Protein AF-A0A7S2R070-F1 (afdb_monomer)

Secondary structure (DSSP, 8-state):
-HHHHHHHTTS------S-EEEEEEET-TTSHHHHHHTTTSEEEEEEEEES-HHHHHHHHHHHS--PEE--GGG--HHHHHHHH-SSTT--GGGEEEEE---STTT-SSS---GGGSGGGHHHH-

Sequence (125 aa):
VRRVRALVAR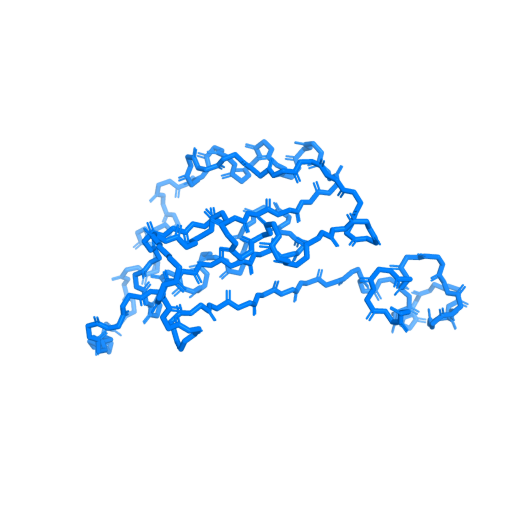GSRLEPPPQTSRLVEYYSGIGAVRLALEACTDVTRAVAIDNSDAANAVYAANFGDVPRRGNIEHADADKTLAAVSLGSEDAYDDVVWTMAPPCQPYTRRGKGLASDDPRARSFAS

Organism: NCBI:txid1486918

Structure (mmCIF, N/CA/C/O backbone):
data_AF-A0A7S2R070-F1
#
_entry.id   AF-A0A7S2R070-F1
#
loop_
_atom_site.group_PDB
_atom_site.id
_atom_site.type_symbol
_atom_site.label_atom_id
_atom_site.label_alt_id
_atom_site.label_comp_id
_atom_site.label_asym_id
_atom_site.label_entity_id
_atom_site.label_seq_id
_atom_site.pdbx_PDB_ins_code
_atom_site.Cartn_x
_atom_site.Cartn_y
_atom_site.Cartn_z
_atom_site.occupancy
_atom_site.B_iso_or_equiv
_atom_site.auth_seq_id
_atom_site.auth_comp_id
_atom_site.auth_asym_id
_atom_site.auth_atom_id
_atom_site.pdbx_PDB_model_num
ATOM 1 N N . VAL A 1 1 ? -17.021 -7.869 -6.776 1.00 51.72 1 VAL A N 1
ATOM 2 C CA . VAL A 1 1 ? -16.527 -7.317 -5.491 1.00 51.72 1 VAL A CA 1
ATOM 3 C C . VAL A 1 1 ? -17.373 -7.722 -4.280 1.00 51.72 1 VAL A C 1
ATOM 5 O O . VAL A 1 1 ? -16.844 -8.408 -3.418 1.00 51.72 1 VAL A O 1
ATOM 8 N N . ARG A 1 2 ? -18.689 -7.429 -4.219 1.00 40.84 2 ARG A N 1
ATOM 9 C CA . ARG A 1 2 ? -19.559 -7.805 -3.069 1.00 40.84 2 ARG A CA 1
ATOM 10 C C . ARG A 1 2 ? -19.511 -9.292 -2.659 1.00 40.84 2 ARG A C 1
ATOM 12 O O . ARG A 1 2 ? -19.630 -9.605 -1.482 1.00 40.84 2 ARG A O 1
ATOM 19 N N . ARG A 1 3 ? -19.286 -10.207 -3.612 1.00 41.34 3 ARG A N 1
ATOM 20 C CA . ARG A 1 3 ? -19.162 -11.657 -3.357 1.00 41.34 3 ARG A CA 1
ATOM 21 C C . ARG A 1 3 ? -17.879 -12.081 -2.625 1.00 41.34 3 ARG A C 1
ATOM 23 O O . ARG A 1 3 ? -17.911 -13.122 -1.984 1.00 41.34 3 ARG A O 1
ATOM 30 N N . VAL A 1 4 ? -16.784 -11.316 -2.701 1.00 50.53 4 VAL A N 1
ATOM 31 C CA . VAL A 1 4 ? -15.502 -11.688 -2.061 1.00 50.53 4 VAL A CA 1
ATOM 32 C C . VAL A 1 4 ? -15.534 -11.377 -0.565 1.00 50.53 4 VAL A C 1
ATOM 34 O O . VAL A 1 4 ? -15.195 -12.245 0.233 1.00 50.53 4 VAL A O 1
ATOM 37 N N . ARG A 1 5 ? -16.078 -10.213 -0.171 1.00 49.91 5 ARG A N 1
ATOM 38 C CA . ARG A 1 5 ? -16.318 -9.880 1.248 1.00 49.91 5 ARG A CA 1
ATOM 39 C C . ARG A 1 5 ? -17.197 -10.927 1.946 1.00 49.91 5 ARG A C 1
ATOM 41 O O . ARG A 1 5 ? -16.904 -11.343 3.059 1.00 49.91 5 ARG A O 1
ATOM 48 N N . ALA A 1 6 ? -18.222 -11.425 1.250 1.00 45.75 6 ALA A N 1
ATOM 49 C CA . ALA A 1 6 ? -19.093 -12.487 1.758 1.00 45.75 6 ALA A CA 1
ATOM 50 C C . ALA A 1 6 ? -18.412 -13.868 1.865 1.00 45.75 6 ALA A C 1
ATOM 52 O O . ALA A 1 6 ? -18.910 -14.734 2.580 1.00 45.75 6 ALA A O 1
ATOM 53 N N . LEU A 1 7 ? -17.307 -14.107 1.147 1.00 43.91 7 LEU A N 1
ATOM 54 C CA . LEU A 1 7 ? -16.571 -15.371 1.212 1.00 43.91 7 LEU A CA 1
ATOM 55 C C . LEU A 1 7 ? -15.618 -15.403 2.416 1.00 43.91 7 LEU A C 1
ATOM 57 O O . LEU A 1 7 ? -15.550 -16.422 3.094 1.00 43.91 7 LEU A O 1
ATOM 61 N N . VAL A 1 8 ? -14.950 -14.278 2.701 1.00 52.16 8 VAL A N 1
ATOM 62 C CA . VAL A 1 8 ? -14.059 -14.109 3.865 1.00 52.16 8 VAL A CA 1
ATOM 63 C C . VAL A 1 8 ? -14.844 -14.184 5.179 1.00 52.16 8 VAL A C 1
ATOM 65 O O . VAL A 1 8 ? -14.388 -14.798 6.134 1.00 52.16 8 VAL A O 1
ATOM 68 N N . ALA A 1 9 ? -16.083 -13.685 5.201 1.00 51.28 9 ALA A N 1
ATOM 69 C CA . ALA A 1 9 ? -16.956 -13.721 6.377 1.00 51.28 9 ALA A CA 1
ATOM 70 C C . ALA A 1 9 ? -17.410 -15.131 6.832 1.00 51.28 9 ALA A C 1
ATOM 72 O O . ALA A 1 9 ? -18.110 -15.240 7.836 1.00 51.28 9 ALA A O 1
ATOM 73 N N . ARG A 1 10 ? -17.082 -16.208 6.095 1.00 48.09 10 ARG A N 1
ATOM 74 C CA . ARG A 1 10 ? -17.580 -17.576 6.360 1.00 48.09 10 AR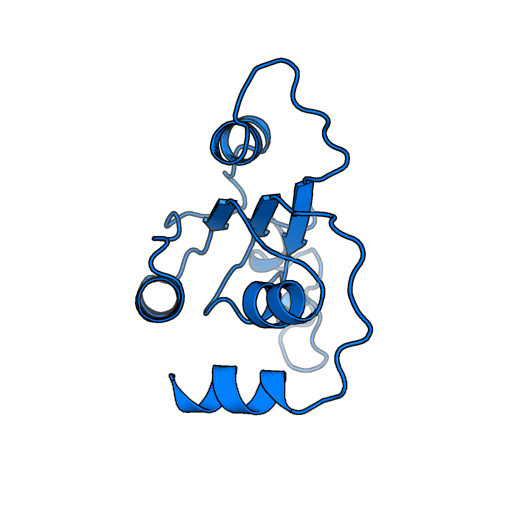G A CA 1
ATOM 75 C C . ARG A 1 10 ? -16.566 -18.536 6.988 1.00 48.09 10 ARG A C 1
ATOM 77 O O . ARG A 1 10 ? -16.935 -19.669 7.282 1.00 48.09 10 ARG A O 1
ATOM 84 N N . GLY A 1 11 ? -15.326 -18.109 7.212 1.00 46.97 11 GLY A N 1
ATOM 85 C CA . GLY A 1 11 ? -14.391 -18.816 8.089 1.00 46.97 11 GLY A CA 1
ATOM 86 C C . GLY A 1 11 ? -14.574 -18.298 9.510 1.00 46.97 11 GLY A C 1
ATOM 87 O O . GLY A 1 11 ? -14.585 -17.089 9.701 1.00 46.97 11 GLY A O 1
ATOM 88 N N . SER A 1 12 ? -14.782 -19.192 10.476 1.00 48.28 12 SER A N 1
ATOM 89 C CA . SER A 1 12 ? -14.967 -18.895 11.902 1.00 48.28 12 SER A CA 1
ATOM 90 C C . SER A 1 12 ? -14.171 -17.672 12.364 1.00 48.28 12 SER A C 1
ATOM 92 O O . SER A 1 12 ? -12.940 -17.699 12.368 1.00 48.28 12 SER A O 1
ATOM 94 N N . ARG A 1 13 ? -14.889 -16.620 12.766 1.00 50.47 13 ARG A N 1
ATOM 95 C CA . ARG A 1 13 ? -14.331 -15.460 13.459 1.00 50.47 13 ARG A CA 1
ATOM 96 C C . ARG A 1 13 ? -13.666 -15.990 14.736 1.00 50.47 13 ARG A C 1
ATOM 98 O O . ARG A 1 13 ? -14.356 -16.291 15.703 1.00 50.47 13 ARG A O 1
ATOM 105 N N . LEU A 1 14 ? -12.344 -16.163 14.736 1.00 53.38 14 LEU A N 1
ATOM 106 C CA . LEU A 1 14 ? -11.597 -15.925 15.968 1.00 53.38 14 LEU A CA 1
ATOM 107 C C . LEU A 1 14 ? -11.943 -14.478 16.286 1.00 53.38 14 LEU A C 1
ATOM 109 O O . LEU A 1 14 ? -11.681 -13.633 15.435 1.00 53.38 14 LEU A O 1
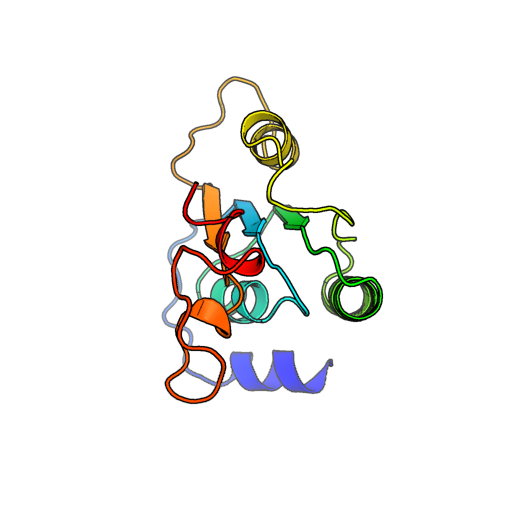ATOM 113 N N . GLU A 1 15 ? -12.673 -14.205 17.369 1.00 48.59 15 GLU A N 1
ATOM 114 C CA . GLU A 1 15 ? -12.996 -12.818 17.699 1.00 48.59 15 GLU A CA 1
ATOM 115 C C . GLU A 1 15 ? -11.668 -12.068 17.812 1.00 48.59 15 GLU A C 1
ATOM 117 O O . GLU A 1 15 ? -10.868 -12.399 18.694 1.00 48.59 15 GLU A O 1
ATOM 122 N N . PRO A 1 16 ? -11.360 -11.149 16.879 1.00 48.41 16 PRO A N 1
ATOM 123 C CA . PRO A 1 16 ? -10.128 -10.408 16.997 1.00 48.41 16 PRO A CA 1
ATOM 124 C C . PRO A 1 16 ? -10.255 -9.538 18.253 1.00 48.41 16 PRO A C 1
ATOM 126 O O . PRO A 1 16 ? -11.362 -9.075 18.563 1.00 48.41 16 PRO A O 1
ATOM 129 N N . PRO A 1 17 ? -9.166 -9.316 19.011 1.00 49.59 17 PRO A N 1
ATOM 130 C CA . PRO A 1 17 ? -9.195 -8.308 20.062 1.00 49.59 17 PRO A CA 1
ATOM 131 C C . PRO A 1 17 ? -9.688 -6.972 19.468 1.00 49.59 17 PRO A C 1
ATOM 133 O O . PRO A 1 17 ? -9.551 -6.761 18.262 1.00 49.59 17 PRO A O 1
ATOM 136 N N . PRO A 1 18 ? -10.236 -6.044 20.275 1.00 56.41 18 PRO A N 1
ATOM 137 C CA . PRO A 1 18 ? -10.773 -4.751 19.820 1.00 56.41 18 PRO A CA 1
ATOM 138 C C . PRO A 1 18 ? -9.695 -3.778 19.295 1.00 56.41 18 PRO A C 1
ATOM 140 O O . PRO A 1 18 ? -9.845 -2.563 19.379 1.00 56.41 18 PRO A O 1
ATOM 143 N N . GLN A 1 19 ? -8.575 -4.298 18.802 1.00 67.56 19 GLN A N 1
ATOM 144 C CA . GLN A 1 19 ? -7.488 -3.528 18.239 1.00 67.56 19 GLN A CA 1
ATOM 145 C C . GLN A 1 19 ? -7.900 -3.089 16.842 1.00 67.56 19 GLN A C 1
ATOM 147 O O . GLN A 1 19 ? -8.058 -3.904 15.942 1.00 67.56 19 GLN A 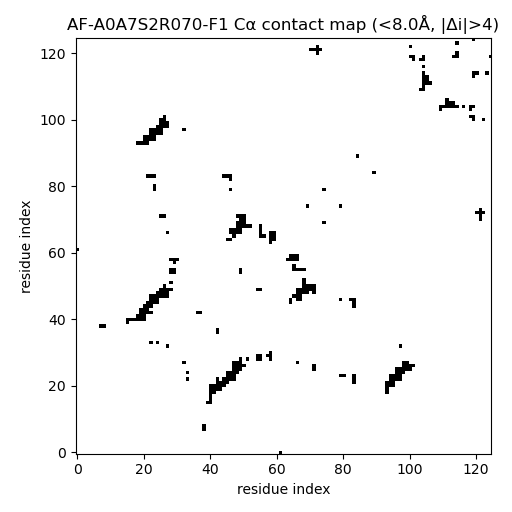O 1
ATOM 152 N N . THR A 1 20 ? -8.114 -1.791 16.689 1.00 84.06 20 THR A N 1
ATOM 153 C CA . THR A 1 20 ? -8.200 -1.128 15.393 1.00 84.06 20 THR A CA 1
ATOM 154 C C . THR A 1 20 ? -6.795 -0.852 14.886 1.00 84.06 20 THR A C 1
ATOM 156 O O . THR A 1 20 ? -5.905 -0.553 15.679 1.00 84.06 20 THR A O 1
ATOM 159 N N . SER A 1 21 ? -6.599 -0.898 13.576 1.00 90.12 21 SER A N 1
ATOM 160 C CA . SER A 1 21 ? -5.313 -0.612 12.950 1.00 90.12 21 SER A CA 1
ATOM 161 C C . SER A 1 21 ? -5.416 0.538 11.958 1.00 90.12 21 SER A C 1
ATOM 163 O O . SER A 1 21 ? -6.412 0.709 11.252 1.00 90.12 21 SER A O 1
ATOM 165 N N . ARG A 1 22 ? -4.336 1.306 11.869 1.00 93.12 22 ARG A N 1
ATOM 166 C CA . ARG A 1 22 ? -4.141 2.341 10.857 1.00 93.12 22 ARG A CA 1
ATOM 167 C C . ARG A 1 22 ? -3.111 1.847 9.856 1.00 93.12 22 ARG A C 1
ATOM 169 O O . ARG A 1 22 ? -2.068 1.344 10.245 1.00 93.12 22 ARG A O 1
ATOM 176 N N . LEU A 1 23 ? -3.408 1.934 8.568 1.00 95.25 23 LEU A N 1
ATOM 177 C CA . LEU A 1 23 ? -2.649 1.241 7.532 1.00 95.25 23 LEU A CA 1
ATOM 178 C C . LEU A 1 23 ? -1.829 2.212 6.680 1.00 95.25 23 LEU A C 1
ATOM 180 O O . LEU A 1 23 ? -2.388 3.091 6.028 1.00 95.25 23 LEU A O 1
ATOM 184 N N . VAL A 1 24 ? -0.520 1.981 6.600 1.00 96.19 24 VAL A N 1
ATOM 185 C CA . VAL A 1 24 ? 0.342 2.518 5.539 1.00 96.19 24 VAL A CA 1
ATOM 186 C C . VAL A 1 24 ? 0.687 1.375 4.582 1.00 96.19 24 VAL A C 1
ATOM 188 O O . VAL A 1 24 ? 1.271 0.370 4.984 1.00 96.19 24 VAL A O 1
ATOM 191 N N . GLU A 1 25 ? 0.302 1.498 3.313 1.00 97.12 25 GLU A N 1
ATOM 192 C CA . GLU A 1 25 ? 0.419 0.436 2.305 1.00 97.12 25 GLU A CA 1
ATOM 193 C C . GLU A 1 25 ? 1.252 0.909 1.105 1.00 97.12 25 GLU A C 1
ATOM 195 O O . GLU A 1 25 ? 0.765 1.601 0.207 1.00 97.12 25 GLU A O 1
ATOM 200 N N . TYR A 1 26 ? 2.531 0.526 1.090 1.00 97.25 26 TYR A N 1
ATOM 201 C CA . TYR A 1 26 ? 3.426 0.732 -0.047 1.00 97.25 26 TYR A CA 1
ATOM 202 C C . TYR A 1 26 ? 3.280 -0.395 -1.066 1.00 97.25 26 TYR A C 1
ATOM 204 O O . TYR A 1 26 ? 3.155 -1.563 -0.702 1.00 97.25 26 TYR A O 1
ATOM 212 N N . TYR A 1 27 ? 3.379 -0.061 -2.352 1.00 97.06 27 TYR A N 1
ATOM 213 C CA . TYR A 1 27 ? 3.143 -1.005 -3.450 1.00 97.06 27 TYR A CA 1
ATOM 214 C C . TYR A 1 27 ? 1.734 -1.601 -3.342 1.00 97.06 27 TYR A C 1
ATOM 216 O O . TYR A 1 27 ? 1.545 -2.817 -3.416 1.00 97.06 27 TYR A O 1
ATOM 224 N N . SER A 1 28 ? 0.745 -0.739 -3.080 1.00 97.75 28 SER A N 1
ATOM 225 C CA . SER A 1 28 ? -0.593 -1.177 -2.680 1.00 97.75 28 SER A CA 1
ATOM 226 C C . SER A 1 28 ? -1.293 -2.023 -3.735 1.00 97.75 28 SER A C 1
ATOM 228 O O . SER A 1 28 ? -2.181 -2.818 -3.414 1.00 97.75 28 SER A O 1
ATOM 230 N N . GLY A 1 29 ? -0.918 -1.865 -5.006 1.00 97.75 29 GLY A N 1
ATOM 231 C CA . GLY A 1 29 ? -1.550 -2.540 -6.120 1.00 97.75 29 GLY A CA 1
ATOM 232 C C . GLY A 1 29 ? -3.067 -2.382 -6.051 1.00 97.75 29 GLY A C 1
ATOM 233 O O . GLY A 1 29 ? -3.595 -1.282 -5.919 1.00 97.75 29 GLY A O 1
ATOM 234 N N . ILE A 1 30 ? -3.774 -3.508 -6.109 1.00 98.12 30 ILE A N 1
ATOM 235 C CA . ILE A 1 30 ? -5.241 -3.555 -6.029 1.00 98.12 30 ILE A CA 1
ATOM 236 C C . ILE A 1 30 ? -5.782 -3.692 -4.590 1.00 98.12 30 ILE A C 1
ATOM 238 O O . ILE A 1 30 ? -6.982 -3.900 -4.419 1.00 98.12 30 ILE A O 1
ATOM 242 N N . GLY A 1 31 ? -4.916 -3.627 -3.570 1.00 97.56 31 GLY A N 1
ATOM 243 C CA . GLY A 1 31 ? -5.270 -3.708 -2.146 1.00 97.56 31 GLY A CA 1
ATOM 244 C C . GLY A 1 31 ? -5.466 -5.129 -1.619 1.00 97.56 31 GLY A C 1
ATOM 245 O O . GLY A 1 31 ? -6.331 -5.386 -0.783 1.00 97.56 31 GLY A O 1
ATOM 246 N N . ALA A 1 32 ? -4.684 -6.085 -2.126 1.00 96.56 32 ALA A N 1
ATOM 247 C CA . ALA A 1 32 ? -4.760 -7.476 -1.677 1.00 96.56 32 ALA A CA 1
ATOM 248 C C . ALA A 1 32 ? -4.310 -7.643 -0.215 1.00 96.56 32 ALA A C 1
ATOM 250 O O . ALA A 1 32 ? -4.896 -8.445 0.513 1.00 96.56 32 ALA A O 1
ATOM 251 N N . VAL A 1 33 ? -3.302 -6.876 0.220 1.00 95.62 33 VAL A N 1
ATOM 252 C CA . VAL A 1 33 ? -2.800 -6.934 1.599 1.00 95.62 33 VAL A CA 1
ATOM 253 C C . VAL A 1 33 ? -3.815 -6.322 2.555 1.00 95.62 33 VAL A C 1
ATOM 255 O O . VAL A 1 33 ? -4.157 -6.966 3.544 1.00 95.62 33 VAL A O 1
ATOM 258 N N . ARG A 1 34 ? -4.394 -5.159 2.221 1.00 96.19 34 ARG A N 1
ATOM 259 C CA . ARG A 1 34 ? -5.526 -4.605 2.977 1.00 96.19 34 ARG A CA 1
ATOM 260 C C . ARG A 1 34 ? -6.682 -5.590 3.123 1.00 96.19 34 ARG A C 1
ATOM 262 O O . ARG A 1 34 ? -7.180 -5.764 4.227 1.00 96.19 34 ARG A O 1
ATOM 269 N N . LEU A 1 35 ? -7.089 -6.263 2.042 1.00 95.12 35 LEU A N 1
ATOM 270 C CA . LEU A 1 35 ? -8.170 -7.253 2.103 1.00 95.12 35 LEU A CA 1
ATOM 271 C C . LEU A 1 35 ? -7.865 -8.386 3.097 1.00 95.12 35 LEU A C 1
ATOM 273 O O . LEU A 1 35 ? -8.767 -8.846 3.792 1.00 95.12 35 LEU A O 1
ATOM 277 N N . ALA A 1 36 ? -6.613 -8.848 3.148 1.00 93.00 36 ALA A N 1
ATOM 278 C CA . ALA A 1 36 ? -6.184 -9.860 4.108 1.00 93.00 36 ALA A CA 1
ATOM 279 C C . ALA A 1 36 ? -6.128 -9.306 5.541 1.00 93.00 36 ALA A C 1
ATOM 281 O O . ALA A 1 36 ? -6.533 -9.995 6.472 1.00 93.00 36 ALA A O 1
ATOM 282 N N . LEU A 1 37 ? -5.674 -8.062 5.717 1.00 91.69 37 LEU A N 1
ATOM 283 C CA . LEU A 1 37 ? -5.599 -7.398 7.018 1.00 91.69 37 LEU A CA 1
ATOM 284 C C . LEU A 1 37 ? -6.991 -7.154 7.620 1.00 91.69 37 LEU A C 1
ATOM 286 O O . LEU A 1 37 ? -7.204 -7.469 8.786 1.00 91.69 37 LEU A O 1
ATOM 290 N N . GLU A 1 38 ? -7.952 -6.688 6.816 1.00 91.75 38 GLU A N 1
ATOM 291 C CA . GLU A 1 38 ? -9.355 -6.480 7.218 1.00 91.75 38 GLU A CA 1
ATOM 292 C C . GLU A 1 38 ? -10.059 -7.785 7.654 1.00 91.75 38 GLU A C 1
ATOM 294 O O . GLU A 1 38 ? -11.129 -7.748 8.261 1.00 91.75 38 GLU A O 1
ATOM 299 N N . ALA A 1 39 ? -9.480 -8.959 7.365 1.00 87.94 39 ALA A N 1
ATOM 300 C CA . ALA A 1 39 ? -9.964 -10.235 7.892 1.00 87.94 39 ALA A CA 1
ATOM 301 C C . ALA A 1 39 ? -9.527 -10.494 9.349 1.00 87.94 39 ALA A C 1
ATOM 303 O O . ALA A 1 39 ? -10.125 -11.336 10.019 1.00 87.94 39 ALA A O 1
ATOM 304 N N . CYS A 1 40 ? -8.499 -9.788 9.827 1.00 85.81 40 CYS A N 1
ATOM 305 C CA . CYS A 1 40 ? -7.869 -9.982 11.135 1.00 85.81 40 CYS A CA 1
ATOM 306 C C . CYS A 1 40 ? -8.087 -8.804 12.097 1.00 85.81 40 CYS A C 1
ATOM 308 O O . CYS A 1 40 ? -8.028 -9.001 13.305 1.00 85.81 40 CYS A O 1
ATOM 310 N N . THR A 1 41 ? -8.299 -7.592 11.584 1.00 87.69 41 THR A N 1
ATOM 311 C CA . THR A 1 41 ? -8.436 -6.349 12.362 1.00 87.69 41 THR A CA 1
ATOM 312 C C . THR A 1 41 ? -9.339 -5.359 11.626 1.00 87.69 41 THR A C 1
ATOM 314 O O . THR A 1 41 ? -9.546 -5.488 10.419 1.00 87.69 41 THR A O 1
ATOM 317 N N . ASP A 1 42 ? -9.881 -4.371 12.336 1.00 89.56 42 ASP A N 1
ATOM 318 C CA . ASP A 1 42 ? -10.597 -3.262 11.704 1.00 89.56 42 ASP A CA 1
ATOM 319 C C . ASP A 1 42 ? -9.613 -2.176 11.257 1.00 89.56 42 ASP A C 1
ATOM 321 O O . ASP A 1 42 ? -8.826 -1.671 12.060 1.00 89.56 42 ASP A O 1
ATOM 325 N N . VAL A 1 43 ? -9.653 -1.807 9.975 1.00 92.25 43 VAL A N 1
ATOM 326 C CA . VAL A 1 43 ? -8.789 -0.759 9.417 1.00 92.25 43 VAL A CA 1
ATOM 327 C C . VAL A 1 43 ? -9.552 0.559 9.423 1.00 92.25 43 VAL A C 1
ATOM 329 O O . VAL A 1 43 ? -10.391 0.812 8.559 1.00 92.25 43 VAL A O 1
ATOM 332 N N . THR A 1 44 ? -9.242 1.424 10.385 1.00 92.06 44 THR A N 1
ATOM 333 C CA . THR A 1 44 ? -9.969 2.689 10.590 1.00 92.06 44 THR A CA 1
ATOM 334 C C . THR A 1 44 ? -9.509 3.796 9.651 1.00 92.06 44 THR A C 1
ATOM 336 O O . THR A 1 44 ? -10.259 4.732 9.368 1.00 92.06 44 THR A O 1
ATOM 339 N N . ARG A 1 45 ? -8.271 3.703 9.157 1.00 92.38 45 ARG A N 1
ATOM 340 C CA . ARG A 1 45 ? -7.687 4.655 8.213 1.00 92.38 45 ARG A CA 1
ATOM 341 C C . ARG A 1 45 ? -6.602 3.987 7.390 1.00 92.38 45 ARG A C 1
ATOM 343 O O . ARG A 1 45 ? -5.824 3.207 7.930 1.00 92.38 45 ARG A O 1
ATOM 350 N N . ALA A 1 46 ? -6.522 4.324 6.107 1.00 95.38 46 ALA A N 1
ATOM 351 C CA . ALA A 1 46 ? -5.511 3.784 5.212 1.00 95.38 46 ALA A CA 1
ATOM 352 C C . ALA A 1 46 ? -4.890 4.876 4.337 1.00 95.38 46 ALA A C 1
ATOM 354 O O . ALA A 1 46 ? -5.579 5.752 3.816 1.00 95.38 46 ALA A O 1
ATOM 355 N N . VAL A 1 47 ? -3.579 4.788 4.138 1.00 96.31 47 VAL A N 1
ATOM 356 C CA . VAL A 1 47 ? -2.839 5.523 3.116 1.00 96.31 47 VAL A CA 1
ATOM 357 C C . VAL A 1 47 ? -2.156 4.496 2.229 1.00 96.31 47 VAL A C 1
ATOM 359 O O . VAL A 1 47 ? -1.264 3.779 2.669 1.00 96.31 47 VAL A O 1
ATOM 362 N N . ALA A 1 48 ? -2.588 4.443 0.973 1.00 97.50 48 ALA A N 1
ATOM 363 C CA . ALA A 1 48 ? -2.072 3.532 -0.039 1.00 97.50 48 ALA A CA 1
ATOM 364 C C . ALA A 1 48 ? -1.246 4.296 -1.081 1.00 97.50 48 ALA A C 1
ATOM 366 O O . ALA A 1 48 ? -1.607 5.417 -1.457 1.00 97.50 48 ALA A O 1
ATOM 367 N N . ILE A 1 49 ? -0.141 3.705 -1.539 1.00 97.56 49 ILE A N 1
ATOM 368 C CA . ILE A 1 49 ? 0.749 4.281 -2.553 1.00 97.56 49 ILE A CA 1
ATOM 369 C C . ILE A 1 49 ? 1.091 3.224 -3.601 1.00 97.56 49 ILE A C 1
ATOM 371 O O . ILE A 1 49 ? 1.653 2.172 -3.285 1.00 97.56 49 ILE A O 1
ATOM 375 N N . ASP A 1 50 ? 0.830 3.553 -4.865 1.00 97.69 50 ASP A N 1
ATOM 376 C CA . ASP A 1 50 ? 1.258 2.766 -6.020 1.00 97.69 50 ASP A CA 1
ATOM 377 C C . ASP A 1 50 ? 1.439 3.668 -7.249 1.00 97.69 50 ASP A C 1
ATOM 379 O O . ASP A 1 50 ? 0.754 4.679 -7.414 1.00 97.69 50 ASP A O 1
ATOM 383 N N . ASN A 1 51 ? 2.355 3.306 -8.144 1.00 95.94 51 ASN A N 1
ATOM 384 C CA . ASN A 1 51 ? 2.621 4.063 -9.368 1.00 95.94 51 ASN A CA 1
ATOM 385 C C . ASN A 1 51 ? 1.629 3.737 -10.508 1.00 95.94 51 ASN A C 1
ATOM 387 O O . ASN A 1 51 ? 1.579 4.452 -11.509 1.00 95.94 51 ASN A O 1
ATOM 391 N N . SER A 1 52 ? 0.855 2.654 -10.393 1.00 96.81 52 SER A N 1
ATOM 392 C CA . SER A 1 52 ? -0.060 2.175 -11.432 1.00 96.81 52 SER A CA 1
ATOM 393 C C . SER A 1 52 ? -1.456 2.790 -11.316 1.00 96.81 52 SER A C 1
ATOM 395 O O . SER A 1 52 ? -2.237 2.431 -10.437 1.00 96.81 52 SER A O 1
ATOM 397 N N . ASP A 1 53 ? -1.829 3.645 -12.274 1.00 97.94 53 ASP A N 1
ATOM 398 C CA . ASP A 1 53 ? -3.178 4.231 -12.354 1.00 97.94 53 ASP A CA 1
ATOM 399 C C . ASP A 1 53 ? -4.284 3.168 -12.427 1.00 97.94 53 ASP A C 1
ATOM 401 O O . ASP A 1 53 ? -5.330 3.297 -11.791 1.00 97.94 53 ASP A O 1
ATOM 405 N N . ALA A 1 54 ? -4.041 2.082 -13.165 1.00 98.31 54 ALA A N 1
ATOM 406 C CA . ALA A 1 54 ? -4.993 0.983 -13.285 1.00 98.31 54 ALA A CA 1
ATOM 407 C C . ALA A 1 54 ? -5.193 0.251 -11.949 1.00 98.31 54 ALA A C 1
ATOM 409 O O . ALA A 1 54 ? -6.324 -0.075 -11.590 1.00 98.31 54 ALA A O 1
ATOM 410 N N . ALA A 1 55 ? -4.112 0.012 -11.201 1.00 98.12 55 ALA A N 1
ATOM 411 C CA . ALA A 1 55 ? -4.202 -0.623 -9.891 1.00 98.12 55 ALA A CA 1
ATOM 412 C C . ALA A 1 55 ? -4.921 0.293 -8.889 1.00 98.12 55 ALA A C 1
ATOM 414 O O . ALA A 1 55 ? -5.841 -0.153 -8.204 1.00 98.12 55 ALA A O 1
ATOM 415 N N . ASN A 1 56 ? -4.593 1.589 -8.912 1.00 98.44 56 ASN A N 1
ATOM 416 C CA . ASN A 1 56 ? -5.212 2.609 -8.070 1.00 98.44 56 ASN A CA 1
ATOM 417 C C . ASN A 1 56 ? -6.721 2.736 -8.316 1.00 98.44 56 ASN A C 1
ATOM 419 O O . ASN A 1 56 ? -7.494 2.815 -7.362 1.00 98.44 56 ASN A O 1
ATOM 423 N N . ALA A 1 57 ? -7.163 2.693 -9.576 1.00 98.38 57 ALA A N 1
ATOM 424 C CA . ALA A 1 57 ? -8.585 2.710 -9.913 1.00 98.38 57 ALA A CA 1
ATOM 425 C C . ALA A 1 57 ? -9.329 1.484 -9.354 1.00 98.38 57 ALA A C 1
ATOM 427 O O . ALA A 1 57 ? -10.436 1.612 -8.826 1.00 98.38 57 ALA A O 1
ATOM 428 N N . VAL A 1 58 ? -8.715 0.296 -9.427 1.00 98.50 58 VAL A N 1
ATOM 429 C CA . VAL A 1 58 ? -9.283 -0.923 -8.835 1.00 98.50 58 VAL A CA 1
ATOM 430 C C . VAL A 1 58 ? -9.327 -0.805 -7.315 1.00 98.50 58 VAL A C 1
ATOM 432 O O . VAL A 1 58 ? -10.370 -1.086 -6.732 1.00 98.50 58 VAL A O 1
ATOM 435 N N . TYR A 1 59 ? -8.249 -0.358 -6.673 1.00 98.44 59 TYR A N 1
ATOM 436 C CA . TYR A 1 59 ? -8.207 -0.143 -5.227 1.00 98.44 59 TYR A CA 1
ATOM 437 C C . TYR A 1 59 ? -9.351 0.774 -4.771 1.00 98.44 59 TYR A C 1
ATOM 439 O O . TYR A 1 59 ? -10.186 0.374 -3.956 1.00 98.44 59 TYR A O 1
ATOM 447 N N . ALA A 1 60 ? -9.453 1.964 -5.371 1.00 98.06 60 ALA A N 1
ATOM 448 C CA . ALA A 1 60 ? -10.467 2.956 -5.027 1.00 98.06 60 ALA A CA 1
ATOM 449 C C . ALA A 1 60 ? -11.894 2.420 -5.211 1.00 98.06 60 ALA A C 1
ATOM 451 O O . ALA A 1 60 ? -12.752 2.627 -4.355 1.00 98.06 60 ALA A O 1
ATOM 452 N N . ALA A 1 61 ? -12.144 1.648 -6.272 1.00 97.69 61 ALA A N 1
ATOM 453 C CA . ALA A 1 61 ? -13.442 1.018 -6.499 1.00 97.69 61 ALA A CA 1
ATOM 454 C C . ALA A 1 61 ? -13.819 -0.044 -5.442 1.00 97.69 61 ALA A C 1
ATOM 456 O O . ALA A 1 61 ? -15.004 -0.346 -5.281 1.00 97.69 61 ALA A O 1
ATOM 457 N N . ASN A 1 62 ? -12.845 -0.639 -4.740 1.00 96.12 62 ASN A N 1
ATOM 458 C CA . ASN A 1 62 ? -13.086 -1.667 -3.721 1.00 96.12 62 ASN A CA 1
ATOM 459 C C . ASN A 1 62 ? -13.177 -1.098 -2.297 1.00 96.12 62 ASN A C 1
ATOM 461 O O . ASN A 1 62 ? -13.976 -1.606 -1.506 1.00 96.12 62 ASN A O 1
ATOM 465 N N . PHE A 1 63 ? -12.381 -0.075 -1.977 1.00 96.25 63 PHE A N 1
ATOM 466 C CA . PHE A 1 63 ? -12.224 0.425 -0.607 1.00 96.25 63 PHE A CA 1
ATOM 467 C C . PHE A 1 63 ? -12.759 1.844 -0.385 1.00 96.25 63 PHE A C 1
ATOM 469 O O . PHE A 1 63 ? -12.973 2.226 0.758 1.00 96.25 63 PHE A O 1
ATOM 476 N N . GLY A 1 64 ? -13.005 2.620 -1.444 1.00 95.38 64 GLY A N 1
ATOM 477 C CA . GLY A 1 64 ? -13.413 4.027 -1.349 1.00 95.38 64 GLY A CA 1
ATOM 478 C C . GLY A 1 64 ? -12.257 4.998 -1.081 1.00 95.38 64 GLY A C 1
ATOM 479 O O . GLY A 1 64 ? -12.357 6.165 -1.450 1.00 95.38 64 GLY A O 1
ATOM 480 N N . ASP A 1 65 ? -11.145 4.519 -0.520 1.00 95.56 65 ASP A N 1
ATOM 481 C CA . ASP A 1 65 ? -9.904 5.284 -0.385 1.00 95.56 65 ASP A CA 1
ATOM 482 C C . ASP A 1 65 ? -9.171 5.391 -1.727 1.00 95.56 65 ASP A C 1
ATOM 484 O O . ASP A 1 65 ? -9.018 4.401 -2.444 1.00 95.56 65 ASP A O 1
ATOM 488 N N . VAL A 1 66 ? -8.686 6.588 -2.064 1.00 96.56 66 VAL A N 1
ATOM 489 C CA . VAL A 1 66 ? -7.941 6.846 -3.305 1.00 96.56 66 VAL A CA 1
ATOM 490 C C . VAL A 1 66 ? -6.438 6.745 -3.027 1.00 96.56 66 VAL A C 1
ATOM 492 O O . VAL A 1 66 ? -5.914 7.585 -2.287 1.00 96.56 66 VAL A O 1
ATOM 495 N N . PRO A 1 67 ? -5.715 5.770 -3.614 1.00 97.44 67 PRO A N 1
ATOM 496 C CA . PRO A 1 67 ? -4.272 5.695 -3.440 1.00 97.44 67 PRO A CA 1
ATOM 497 C C . PRO A 1 67 ? -3.554 6.911 -4.026 1.00 97.44 67 PRO A C 1
ATOM 499 O O . PRO A 1 67 ? -3.963 7.491 -5.036 1.00 97.44 67 PRO A O 1
ATOM 502 N N . ARG A 1 68 ? -2.424 7.267 -3.419 1.00 96.19 68 ARG A N 1
ATOM 503 C CA . ARG A 1 68 ? -1.520 8.290 -3.941 1.00 96.19 68 ARG A CA 1
ATOM 504 C C . ARG A 1 68 ? -0.701 7.690 -5.076 1.00 96.19 68 ARG A C 1
ATOM 506 O O . ARG A 1 68 ? 0.089 6.771 -4.865 1.00 96.19 68 ARG A O 1
ATOM 513 N N . ARG A 1 69 ? -0.848 8.254 -6.273 1.00 96.50 69 ARG A N 1
ATOM 514 C CA . ARG A 1 69 ? 0.006 7.913 -7.409 1.00 96.50 69 ARG A CA 1
ATOM 515 C C . ARG A 1 69 ? 1.414 8.459 -7.185 1.00 96.50 69 ARG A C 1
ATOM 517 O O . ARG A 1 69 ? 1.589 9.674 -7.130 1.00 96.50 69 ARG A O 1
ATOM 524 N N . GLY A 1 70 ? 2.421 7.594 -7.107 1.00 93.25 70 GLY A N 1
ATOM 525 C CA . GLY A 1 70 ? 3.802 8.046 -6.932 1.00 93.25 70 GLY A CA 1
ATOM 526 C C . GLY A 1 70 ? 4.845 6.939 -7.017 1.00 93.25 70 GLY A C 1
ATOM 527 O O . GLY A 1 70 ? 4.531 5.760 -6.862 1.00 93.25 70 GLY A O 1
ATOM 528 N N . ASN A 1 71 ? 6.097 7.336 -7.260 1.00 91.06 71 ASN A N 1
ATOM 529 C CA . ASN A 1 71 ? 7.248 6.452 -7.100 1.00 91.06 71 ASN A CA 1
ATOM 530 C C . ASN A 1 71 ? 7.593 6.350 -5.608 1.00 91.06 71 ASN A C 1
ATOM 532 O O . ASN A 1 71 ? 7.803 7.369 -4.952 1.00 91.06 71 ASN A O 1
ATOM 536 N N . ILE A 1 72 ? 7.665 5.125 -5.091 1.00 92.38 72 ILE A N 1
ATOM 537 C CA . ILE A 1 72 ? 7.935 4.849 -3.674 1.00 92.38 72 ILE A CA 1
ATOM 538 C C . ILE A 1 72 ? 9.366 5.234 -3.284 1.00 92.38 72 ILE A C 1
ATOM 540 O O . ILE A 1 72 ? 9.591 5.602 -2.141 1.00 92.38 72 ILE A O 1
ATOM 544 N N . GLU A 1 73 ? 10.302 5.282 -4.239 1.00 90.12 73 GLU A N 1
ATOM 545 C CA . GLU A 1 73 ? 11.656 5.832 -4.033 1.00 90.12 73 GLU A CA 1
ATOM 546 C C . GLU A 1 73 ? 11.646 7.289 -3.530 1.00 90.12 73 GLU A C 1
ATOM 548 O O . GLU A 1 73 ? 12.608 7.754 -2.930 1.00 90.12 73 GLU A O 1
ATOM 553 N N . HIS A 1 74 ? 10.558 8.026 -3.774 1.00 88.94 74 HIS A N 1
ATOM 554 C CA . HIS A 1 74 ? 10.382 9.410 -3.327 1.00 88.94 74 HIS A CA 1
ATOM 555 C C . HIS A 1 74 ? 9.269 9.550 -2.281 1.00 88.94 74 HIS A C 1
ATOM 557 O O . HIS A 1 74 ? 8.786 10.659 -2.038 1.00 88.94 74 HIS A O 1
ATOM 563 N N . ALA A 1 75 ? 8.811 8.438 -1.700 1.00 89.12 75 ALA A N 1
ATOM 564 C CA . ALA A 1 75 ? 7.835 8.482 -0.628 1.00 89.12 75 ALA A CA 1
ATOM 565 C C . ALA A 1 75 ? 8.466 9.057 0.645 1.00 89.12 75 ALA A C 1
ATOM 567 O O . ALA A 1 75 ? 9.606 8.767 0.994 1.00 89.12 75 ALA A O 1
ATOM 568 N N . ASP A 1 76 ? 7.691 9.878 1.342 1.00 89.81 76 ASP A N 1
ATOM 569 C CA . ASP A 1 76 ? 8.088 10.522 2.587 1.00 89.81 76 ASP A CA 1
ATOM 570 C C . ASP A 1 76 ? 7.345 9.827 3.730 1.00 89.81 76 ASP A C 1
ATOM 572 O O . ASP A 1 76 ? 6.118 9.945 3.842 1.00 89.81 76 ASP A O 1
ATOM 576 N N . ALA A 1 77 ? 8.088 9.057 4.527 1.00 87.06 77 ALA A N 1
ATOM 577 C CA . ALA A 1 77 ? 7.533 8.241 5.599 1.00 87.06 77 ALA A CA 1
ATOM 578 C C . ALA A 1 77 ? 6.755 9.096 6.612 1.00 87.06 77 ALA A C 1
ATOM 580 O O . ALA A 1 77 ? 5.625 8.741 6.955 1.00 87.06 77 ALA A O 1
ATOM 581 N N . ASP A 1 78 ? 7.278 10.266 6.983 1.00 88.69 78 ASP A N 1
ATOM 582 C CA . ASP A 1 78 ? 6.628 11.184 7.921 1.00 88.69 78 ASP A CA 1
ATOM 583 C C . ASP A 1 78 ? 5.300 11.694 7.352 1.00 88.69 78 ASP A C 1
ATOM 585 O O . ASP A 1 78 ? 4.282 11.713 8.045 1.00 88.69 78 ASP A O 1
ATOM 589 N N . LYS A 1 79 ? 5.250 12.020 6.052 1.00 88.88 79 LYS A N 1
ATOM 590 C CA . LYS A 1 79 ? 3.994 12.409 5.382 1.00 88.88 79 LYS A CA 1
ATOM 591 C C . LYS A 1 79 ? 2.997 11.264 5.234 1.00 88.88 79 LYS A C 1
ATOM 593 O O . LYS A 1 79 ? 1.791 11.517 5.142 1.00 88.88 79 LYS A O 1
ATOM 598 N N . THR A 1 80 ? 3.455 10.020 5.106 1.00 90.50 80 THR A N 1
ATOM 599 C CA . THR A 1 80 ? 2.546 8.862 5.065 1.00 90.50 80 THR A CA 1
ATOM 600 C C . THR A 1 80 ? 1.969 8.558 6.433 1.00 90.50 80 THR A C 1
ATOM 602 O O . THR A 1 80 ? 0.760 8.366 6.545 1.00 90.50 80 THR A O 1
ATOM 605 N N . LEU A 1 81 ? 2.803 8.635 7.466 1.00 88.50 81 LEU A N 1
ATOM 606 C CA . LEU A 1 81 ? 2.399 8.466 8.846 1.00 88.50 81 LEU A CA 1
ATOM 607 C C . LEU A 1 81 ? 1.427 9.566 9.272 1.00 88.50 81 LEU A C 1
ATOM 609 O O . LEU A 1 81 ? 0.315 9.265 9.686 1.00 88.50 81 LEU A O 1
ATOM 613 N N . ALA A 1 82 ? 1.775 10.837 9.056 1.00 88.50 82 ALA A N 1
ATOM 614 C CA . ALA A 1 82 ? 0.911 11.970 9.388 1.00 88.50 82 ALA A CA 1
ATOM 615 C C . ALA A 1 82 ? -0.468 11.890 8.712 1.00 88.50 82 ALA A C 1
ATOM 617 O O . ALA A 1 82 ? -1.449 12.443 9.201 1.00 88.50 82 ALA A O 1
ATOM 618 N N . ALA A 1 83 ? -0.561 11.200 7.575 1.00 88.88 83 ALA A N 1
ATOM 619 C CA . ALA A 1 83 ? -1.811 11.028 6.856 1.00 88.88 83 ALA A CA 1
ATOM 620 C C . ALA A 1 83 ? -2.714 9.925 7.421 1.00 88.88 83 ALA A C 1
ATOM 622 O O . ALA A 1 83 ? -3.913 9.935 7.116 1.00 88.88 83 ALA A O 1
ATOM 623 N N . VAL A 1 84 ? -2.174 9.023 8.243 1.00 88.56 84 VAL A N 1
ATOM 624 C CA . VAL A 1 84 ? -2.948 8.086 9.066 1.00 88.56 84 VAL A CA 1
ATOM 625 C C . VAL A 1 84 ? -3.075 8.542 10.524 1.00 88.56 84 VAL A C 1
ATOM 627 O O . VAL A 1 84 ? -4.015 8.125 11.198 1.00 88.56 84 VAL A O 1
ATOM 630 N N . SER A 1 85 ? -2.214 9.445 10.994 1.00 83.50 85 SER A N 1
ATOM 631 C CA . SER A 1 85 ? -2.314 10.062 12.317 1.00 83.50 85 SER A CA 1
ATOM 632 C C . SER A 1 85 ? -3.544 10.980 12.459 1.00 83.50 85 SER A C 1
ATOM 634 O O . SER A 1 85 ? -3.970 11.670 11.532 1.00 83.50 85 SER A O 1
ATOM 636 N N . LEU A 1 86 ? -4.128 10.964 13.650 1.00 73.75 86 LEU A N 1
ATOM 637 C CA . LEU A 1 86 ? -5.182 11.807 14.203 1.00 73.75 86 LEU A CA 1
ATOM 638 C C . LEU A 1 86 ? -4.636 12.916 15.129 1.00 73.75 86 LEU A C 1
ATOM 640 O O . LEU A 1 86 ? -5.390 13.823 15.477 1.00 73.75 86 LEU A O 1
ATOM 644 N N . GLY A 1 87 ? -3.350 12.891 15.497 1.00 69.31 87 GLY A N 1
ATOM 645 C CA . GLY A 1 87 ? -2.717 13.926 16.320 1.00 69.31 87 GLY A CA 1
ATOM 646 C C . GLY A 1 87 ? -1.207 13.740 16.496 1.00 69.31 87 GLY A C 1
ATOM 647 O O . GLY A 1 87 ? -0.631 12.758 16.036 1.00 69.31 87 GLY A O 1
ATOM 648 N N . SER A 1 88 ? -0.555 14.697 17.165 1.00 61.25 88 SER A N 1
ATOM 649 C CA . SER A 1 88 ? 0.897 14.675 17.421 1.00 61.25 88 SER A CA 1
ATOM 650 C C . SER A 1 88 ? 1.336 13.659 18.480 1.00 61.25 88 SER A C 1
ATOM 652 O O . SER A 1 88 ? 2.526 13.383 18.585 1.00 61.25 88 SER A O 1
ATOM 654 N N . GLU A 1 89 ? 0.398 13.132 19.270 1.00 59.75 89 GLU A N 1
ATOM 655 C CA . GLU A 1 89 ? 0.656 12.186 20.371 1.00 59.75 89 GLU A CA 1
ATOM 656 C C . GLU A 1 89 ? 0.219 10.753 20.053 1.00 59.75 89 GLU A C 1
ATOM 658 O O . GLU A 1 89 ? 0.197 9.890 20.928 1.00 59.75 89 GLU A O 1
ATOM 663 N N . ASP A 1 90 ? -0.157 10.489 18.806 1.00 65.44 90 ASP A N 1
ATOM 664 C CA . ASP A 1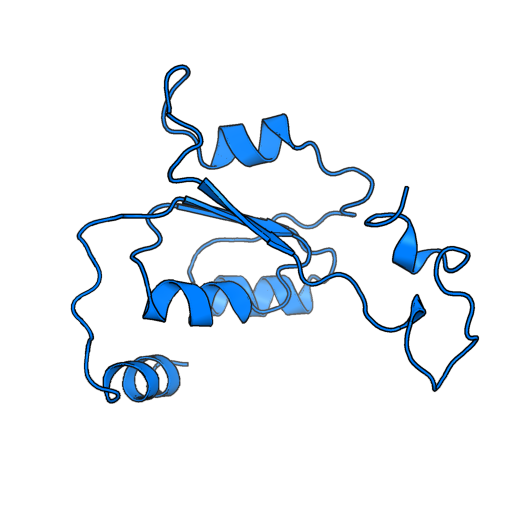 90 ? -0.592 9.162 18.416 1.00 65.44 90 ASP A CA 1
ATOM 665 C C . ASP A 1 90 ? 0.526 8.138 18.593 1.00 65.44 90 ASP A C 1
ATOM 667 O O . ASP A 1 90 ? 1.602 8.259 18.004 1.00 65.44 90 ASP A O 1
ATOM 671 N N . ALA A 1 91 ? 0.239 7.095 19.371 1.00 62.56 91 ALA A N 1
ATOM 672 C CA . ALA A 1 91 ? 1.129 5.956 19.499 1.00 62.56 91 ALA A CA 1
ATOM 673 C C . ALA A 1 91 ? 1.335 5.305 18.123 1.00 62.56 91 ALA A C 1
ATOM 675 O O . ALA A 1 91 ? 0.393 5.131 17.354 1.00 62.56 91 ALA A O 1
ATOM 676 N N . TYR A 1 92 ? 2.576 4.929 17.823 1.00 71.31 92 TYR A N 1
ATOM 677 C CA . TYR A 1 92 ? 2.926 4.178 16.614 1.00 71.31 92 TYR A CA 1
ATOM 678 C C . TYR A 1 92 ? 2.417 2.728 16.664 1.00 71.31 92 TYR A C 1
ATOM 680 O O . TYR A 1 92 ? 2.429 2.034 15.648 1.00 71.31 92 TYR A O 1
ATOM 688 N N . ASP A 1 93 ? 1.980 2.277 17.840 1.00 74.75 93 ASP A N 1
ATOM 689 C CA . ASP A 1 93 ? 1.739 0.872 18.174 1.00 74.75 93 ASP A CA 1
ATOM 690 C C . ASP A 1 93 ? 0.564 0.238 17.411 1.00 74.75 93 ASP A C 1
ATOM 692 O O . ASP A 1 93 ? 0.497 -0.984 17.286 1.00 74.75 93 ASP A O 1
ATOM 696 N N . ASP A 1 94 ? -0.357 1.043 16.878 1.00 86.62 94 ASP A N 1
ATOM 697 C CA . ASP A 1 94 ? -1.511 0.595 16.087 1.00 86.62 94 ASP A CA 1
ATOM 698 C C . ASP A 1 94 ? -1.351 0.857 14.575 1.00 86.62 94 ASP A C 1
ATOM 700 O O . ASP A 1 94 ? -2.263 0.564 13.791 1.00 86.62 94 ASP A O 1
ATOM 704 N N . VAL A 1 95 ? -0.201 1.394 14.144 1.00 91.19 95 VAL A N 1
ATOM 705 C CA . VAL A 1 95 ? 0.092 1.638 12.729 1.00 91.19 95 VAL A CA 1
ATOM 706 C C . VAL A 1 95 ? 0.741 0.404 12.109 1.00 91.19 95 VAL A C 1
ATOM 708 O O . VAL A 1 95 ? 1.864 0.021 12.430 1.00 91.19 95 VAL A O 1
ATOM 711 N N . VAL A 1 96 ? 0.052 -0.196 11.145 1.00 92.94 96 VAL A N 1
ATOM 712 C CA . VAL A 1 96 ? 0.545 -1.329 10.367 1.00 92.94 96 VAL A CA 1
ATOM 713 C C . VAL A 1 96 ? 1.147 -0.817 9.066 1.00 92.94 96 VAL A C 1
ATOM 715 O O . VAL A 1 96 ? 0.459 -0.236 8.226 1.00 92.94 96 VAL A O 1
ATOM 718 N N . TRP A 1 97 ? 2.438 -1.081 8.883 1.00 93.75 97 TRP A N 1
ATOM 719 C CA . TRP A 1 97 ? 3.154 -0.809 7.642 1.00 93.75 97 TRP A CA 1
ATOM 720 C C . TRP A 1 97 ? 3.201 -2.078 6.803 1.00 93.75 97 TRP A C 1
ATOM 722 O O . TRP A 1 97 ? 3.642 -3.130 7.263 1.00 93.75 97 TRP A O 1
ATOM 732 N N . THR A 1 98 ? 2.752 -1.983 5.558 1.00 95.31 98 THR A N 1
ATOM 733 C CA . THR A 1 98 ? 2.750 -3.105 4.622 1.00 95.31 98 THR A CA 1
ATOM 734 C C . THR A 1 98 ? 3.451 -2.728 3.332 1.00 95.31 98 THR A C 1
ATOM 736 O O . THR A 1 98 ? 3.437 -1.573 2.900 1.00 95.31 98 THR A O 1
ATOM 739 N N . MET A 1 99 ? 4.097 -3.720 2.726 1.00 94.69 99 MET A N 1
ATOM 740 C CA . MET A 1 99 ? 4.788 -3.554 1.459 1.00 94.69 99 MET A CA 1
ATOM 741 C C . MET A 1 99 ? 4.817 -4.852 0.661 1.00 94.69 99 MET A C 1
ATOM 743 O O . MET A 1 99 ? 5.109 -5.920 1.196 1.00 94.69 99 MET A O 1
ATOM 747 N N . ALA A 1 100 ? 4.546 -4.737 -0.635 1.00 93.62 100 ALA A N 1
ATOM 748 C CA . ALA A 1 100 ? 4.667 -5.819 -1.606 1.00 93.62 100 ALA A CA 1
ATOM 749 C C . ALA A 1 100 ? 5.566 -5.373 -2.776 1.00 93.62 100 ALA A C 1
ATOM 751 O O . ALA A 1 100 ? 5.069 -5.153 -3.884 1.00 93.62 100 ALA A O 1
ATOM 752 N N . PRO A 1 101 ? 6.881 -5.178 -2.542 1.00 93.19 101 PRO A N 1
ATOM 753 C CA . PRO A 1 101 ? 7.786 -4.663 -3.562 1.00 93.19 101 PRO A CA 1
ATOM 754 C C . PRO A 1 101 ? 7.819 -5.568 -4.807 1.00 93.19 101 PRO A C 1
ATOM 756 O O . PRO A 1 101 ? 7.528 -6.768 -4.724 1.00 93.19 101 PRO A O 1
ATOM 759 N N . PRO A 1 102 ? 8.186 -5.020 -5.981 1.00 90.62 102 PRO A N 1
ATOM 760 C CA . PRO A 1 102 ? 8.264 -5.784 -7.221 1.00 90.62 102 PRO A CA 1
ATOM 761 C C . PRO A 1 102 ? 9.167 -7.013 -7.063 1.00 90.62 102 PRO A C 1
ATOM 763 O O . PRO A 1 102 ? 10.310 -6.915 -6.626 1.00 90.62 102 PRO A O 1
ATOM 766 N N . CYS A 1 103 ? 8.666 -8.185 -7.455 1.00 91.31 103 CYS A N 1
ATOM 767 C CA . CYS A 1 103 ? 9.401 -9.443 -7.308 1.00 91.31 103 CYS A CA 1
ATOM 768 C C . CYS A 1 103 ? 10.406 -9.696 -8.443 1.00 91.31 103 CYS A C 1
ATOM 770 O O . CYS A 1 103 ? 11.336 -10.483 -8.275 1.00 91.31 103 CYS A O 1
ATOM 772 N N . GLN A 1 104 ? 10.241 -9.031 -9.593 1.00 90.56 104 GLN A N 1
ATOM 773 C CA . GLN A 1 104 ? 11.015 -9.275 -10.814 1.00 90.56 104 GLN A CA 1
ATOM 774 C C . GLN A 1 104 ? 12.547 -9.153 -10.672 1.00 90.56 104 GLN A C 1
ATOM 776 O O . GLN A 1 104 ? 13.235 -9.851 -11.420 1.00 90.56 104 GLN A O 1
ATOM 781 N N . PRO A 1 105 ? 13.114 -8.313 -9.781 1.00 89.88 105 PRO A N 1
ATOM 782 C CA . PRO A 1 105 ? 14.556 -8.304 -9.531 1.00 89.88 105 PRO A CA 1
ATOM 783 C C . PRO A 1 105 ? 15.089 -9.647 -9.009 1.00 89.88 105 PRO A C 1
ATOM 785 O O . PRO A 1 105 ? 16.218 -10.025 -9.316 1.00 89.88 105 PRO A O 1
ATOM 788 N N . TYR A 1 106 ? 14.260 -10.387 -8.266 1.00 90.25 106 TYR A N 1
ATOM 789 C CA . TYR A 1 106 ? 14.655 -11.567 -7.490 1.00 90.25 106 TYR A CA 1
ATOM 790 C C . TYR A 1 106 ? 14.097 -12.887 -8.051 1.00 90.25 106 TYR A C 1
ATOM 792 O O . TYR A 1 106 ? 14.291 -13.954 -7.466 1.00 90.25 106 TYR A O 1
ATOM 800 N N . THR A 1 107 ? 13.390 -12.860 -9.185 1.00 90.12 107 THR A N 1
ATOM 801 C CA . THR A 1 107 ? 12.858 -14.079 -9.807 1.00 90.12 107 THR A CA 1
ATOM 802 C C . THR A 1 107 ? 13.937 -14.855 -10.563 1.00 90.12 107 THR A C 1
ATOM 804 O O . THR A 1 107 ? 14.704 -14.284 -11.333 1.00 90.12 107 THR A O 1
ATOM 807 N N . ARG A 1 108 ? 13.921 -16.196 -10.454 1.00 89.00 108 ARG A N 1
ATOM 808 C CA . ARG A 1 108 ? 14.810 -17.101 -11.225 1.00 89.00 108 ARG A CA 1
ATOM 809 C C . ARG A 1 108 ? 14.730 -16.897 -12.740 1.00 89.00 108 ARG A C 1
ATOM 811 O O . ARG A 1 108 ? 15.693 -17.147 -13.452 1.00 89.00 108 ARG A O 1
ATOM 818 N N . ARG A 1 109 ? 13.555 -16.506 -13.240 1.00 87.38 109 ARG A N 1
ATOM 819 C CA . ARG A 1 109 ? 13.356 -16.127 -14.642 1.00 87.38 109 ARG A CA 1
ATOM 820 C C . ARG A 1 109 ? 13.553 -14.618 -14.767 1.00 87.38 109 ARG A C 1
ATOM 822 O O . ARG A 1 109 ? 12.923 -13.874 -14.022 1.00 87.38 109 ARG A O 1
ATOM 829 N N . GLY A 1 110 ? 14.376 -14.177 -15.716 1.00 87.31 110 GLY A N 1
ATOM 830 C CA . GLY A 1 110 ? 14.669 -12.760 -15.948 1.00 87.31 110 GLY A CA 1
ATOM 831 C C . GLY A 1 110 ? 16.169 -12.494 -16.040 1.00 87.31 110 GLY A C 1
ATOM 832 O O . GLY A 1 110 ? 16.943 -13.404 -16.315 1.00 87.31 110 GLY A O 1
ATOM 833 N N . LYS A 1 111 ? 16.571 -11.239 -15.816 1.00 89.00 111 LYS A N 1
ATOM 834 C CA . LYS A 1 111 ? 17.979 -10.816 -15.905 1.00 89.00 111 LYS A CA 1
ATOM 835 C C . LYS A 1 111 ? 18.814 -11.159 -14.663 1.00 89.00 111 LYS A C 1
ATOM 837 O O . LYS A 1 111 ? 20.022 -10.992 -14.712 1.00 89.00 111 LYS A O 1
ATOM 842 N N . GLY A 1 112 ? 18.185 -11.605 -13.570 1.00 88.12 112 GLY A N 1
ATOM 843 C CA . GLY A 1 112 ? 18.887 -12.008 -12.345 1.00 88.12 112 GLY A CA 1
ATOM 844 C C . GLY A 1 112 ? 19.726 -10.897 -11.708 1.00 88.12 112 GLY A C 1
ATOM 845 O O . GLY A 1 112 ? 20.738 -11.195 -11.090 1.00 88.12 112 GLY A O 1
ATOM 846 N N . LEU A 1 113 ? 19.329 -9.633 -11.893 1.00 91.38 113 LEU A N 1
ATOM 847 C CA . LEU A 1 113 ? 20.106 -8.470 -11.450 1.00 91.38 113 LEU A CA 1
ATOM 848 C C . LEU A 1 113 ? 19.948 -8.174 -9.953 1.00 91.38 113 LEU A C 1
ATOM 850 O O . LEU A 1 113 ? 20.768 -7.452 -9.401 1.00 91.38 113 LEU A O 1
ATOM 854 N N . ALA A 1 114 ? 18.923 -8.723 -9.290 1.00 89.94 114 ALA A N 1
ATOM 855 C CA . ALA A 1 114 ? 18.671 -8.505 -7.867 1.00 89.94 114 ALA A CA 1
ATOM 856 C C . ALA A 1 114 ? 18.737 -7.007 -7.504 1.00 89.94 114 ALA A C 1
ATOM 858 O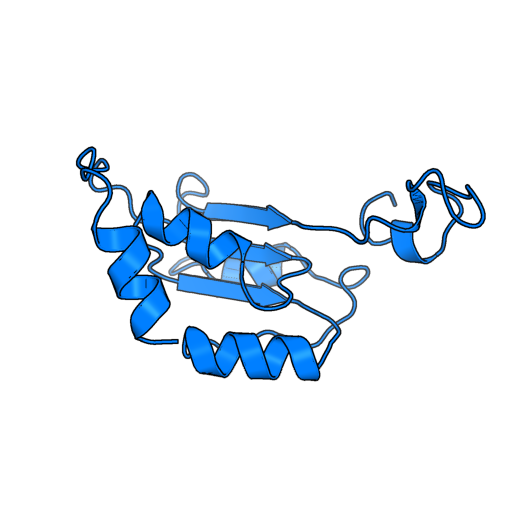 O . ALA A 1 114 ? 18.019 -6.206 -8.100 1.00 89.94 114 ALA A O 1
ATOM 859 N N . SER A 1 115 ? 19.591 -6.624 -6.556 1.00 91.31 115 SER A N 1
ATOM 860 C CA . SER A 1 115 ? 19.730 -5.240 -6.090 1.00 91.31 115 SER A CA 1
ATOM 861 C C . SER A 1 115 ? 20.217 -4.257 -7.165 1.00 91.31 115 SER A C 1
ATOM 863 O O . SER A 1 115 ? 19.959 -3.064 -7.036 1.00 91.31 115 SER A O 1
ATOM 865 N N . ASP A 1 116 ? 20.849 -4.735 -8.242 1.00 90.25 116 ASP A N 1
ATOM 866 C CA . ASP A 1 116 ? 21.293 -3.887 -9.358 1.00 90.25 116 ASP A CA 1
ATOM 867 C C . ASP A 1 116 ? 20.152 -3.553 -10.337 1.00 90.25 116 ASP A C 1
ATOM 869 O O . ASP A 1 116 ? 20.301 -2.720 -11.237 1.00 90.25 116 ASP A O 1
ATOM 873 N N . ASP A 1 117 ? 18.990 -4.196 -10.194 1.00 91.25 117 ASP A N 1
ATOM 874 C CA . ASP A 1 117 ? 17.817 -3.871 -10.993 1.00 91.25 117 ASP A CA 1
ATOM 875 C C . ASP A 1 117 ? 17.220 -2.522 -10.546 1.00 91.25 117 ASP A C 1
ATOM 877 O O . ASP A 1 117 ? 16.911 -2.357 -9.364 1.00 91.25 117 ASP A O 1
ATOM 881 N N . PRO A 1 118 ? 16.947 -1.565 -11.456 1.00 88.56 118 PRO A N 1
ATOM 882 C CA . PRO A 1 118 ? 16.322 -0.292 -11.090 1.00 88.56 118 PRO A CA 1
ATOM 883 C C . PRO A 1 118 ? 15.002 -0.439 -10.323 1.00 88.56 118 PRO A C 1
ATOM 885 O O . PRO A 1 118 ? 14.647 0.437 -9.542 1.00 88.56 118 PRO A O 1
ATOM 888 N N . ARG A 1 119 ? 14.284 -1.554 -10.512 1.00 87.25 119 ARG A N 1
ATOM 889 C CA . ARG A 1 119 ? 13.028 -1.847 -9.808 1.00 87.25 119 ARG A CA 1
ATOM 890 C C . ARG A 1 119 ? 13.227 -2.196 -8.329 1.00 87.25 119 ARG A C 1
ATOM 892 O O . ARG A 1 119 ? 12.252 -2.170 -7.592 1.00 87.25 119 ARG A O 1
ATOM 899 N N . ALA A 1 120 ? 14.444 -2.531 -7.899 1.00 90.81 120 ALA A N 1
ATOM 900 C CA . ALA A 1 120 ? 14.762 -2.820 -6.502 1.00 90.81 120 ALA A CA 1
ATOM 901 C C . ALA A 1 120 ? 15.097 -1.561 -5.686 1.00 90.81 120 ALA A C 1
ATOM 903 O O . ALA A 1 120 ? 15.055 -1.622 -4.459 1.00 90.81 120 ALA A O 1
ATOM 904 N N . ARG A 1 121 ? 15.405 -0.428 -6.341 1.00 90.12 121 ARG A N 1
ATOM 905 C CA . ARG A 1 121 ? 15.896 0.791 -5.671 1.00 90.12 121 ARG A CA 1
ATOM 906 C C . ARG A 1 121 ? 14.982 1.238 -4.542 1.00 90.12 121 ARG A C 1
ATOM 908 O O . ARG A 1 121 ? 15.411 1.285 -3.406 1.00 90.12 121 ARG A O 1
ATOM 915 N N . SER A 1 122 ? 13.693 1.401 -4.819 1.00 88.00 122 SER A N 1
ATOM 916 C CA . SER A 1 122 ? 12.705 1.863 -3.837 1.00 88.00 122 SER A CA 1
ATOM 917 C C . SER A 1 122 ? 12.529 0.971 -2.593 1.00 88.00 122 SER A C 1
ATOM 919 O O . SER A 1 122 ? 11.767 1.335 -1.702 1.00 88.00 122 SER A O 1
ATOM 921 N N . PHE A 1 123 ? 13.154 -0.210 -2.537 1.00 87.19 123 PHE A N 1
ATOM 922 C CA . PHE A 1 123 ? 13.135 -1.102 -1.373 1.00 87.19 123 PHE A CA 1
ATOM 923 C C . PHE A 1 123 ? 14.530 -1.374 -0.786 1.00 87.19 123 PHE A C 1
ATOM 925 O O . PHE A 1 123 ? 14.645 -1.583 0.417 1.00 87.19 123 PHE A O 1
ATOM 932 N N . ALA A 1 124 ? 15.572 -1.413 -1.619 1.00 82.75 124 ALA A N 1
ATOM 933 C CA . ALA A 1 124 ? 16.906 -1.874 -1.235 1.00 82.75 124 ALA A CA 1
ATOM 934 C C . ALA A 1 124 ? 17.959 -0.758 -1.097 1.00 82.75 124 ALA A C 1
ATOM 936 O O . ALA A 1 124 ? 19.105 -1.081 -0.780 1.00 82.75 124 ALA A O 1
ATOM 937 N N . SER A 1 125 ? 17.611 0.508 -1.370 1.00 67.81 125 SER A N 1
ATOM 938 C CA . SER A 1 125 ? 18.519 1.665 -1.270 1.00 67.81 125 SER A CA 1
ATOM 939 C C . SER A 1 125 ? 18.273 2.524 -0.042 1.00 67.81 125 SER A C 1
ATOM 941 O O . SER A 1 125 ? 17.079 2.793 0.219 1.00 67.81 125 SER A O 1
#

Solvent-accessible surface area (backbone atoms only — not comparable to full-atom values): 7453 Å² total; per-residue (Å²): 112,78,69,56,62,62,55,64,71,69,55,83,76,71,80,56,70,95,57,59,31,28,35,40,28,41,50,29,48,60,37,63,66,58,58,58,46,58,74,61,36,50,71,82,35,74,40,38,30,28,69,46,67,70,30,33,54,50,22,22,75,74,69,71,54,75,44,46,74,42,63,63,71,74,59,52,67,68,63,50,48,58,68,48,48,92,54,97,80,61,73,69,88,42,54,46,79,45,74,56,72,74,58,65,31,73,31,95,68,73,85,64,48,31,81,76,26,79,76,28,40,61,78,78,108

Nearest PDB structures (foldseek):
  2p35-assembly1_A  TM=6.470E-01  e=8.789E-03  Agrobacterium fabrum str. C58
  9fce-assembly2_B  TM=6.066E-01  e=1.377E-02  Streptomyces sp.
  2p35-assembly1_B  TM=6.144E-01  e=1.897E-02  Agrobacterium fabrum str. C58
  8x8j-assembly1_A  TM=6.532E-01  e=2.613E-02  Acinetobacter baumannii
  7f1e-assembly1_A  TM=6.219E-01  e=4.961E-02  Homo sapiens

Mean predicted aligned error: 7.75 Å

InterPro domains:
  IPR001525 C-5 cytosine methyltransferase [PF00145] (23-120)
  IPR029063 S-adenosyl-L-methionine-dependent methyltransferase superfamily [G3DSA: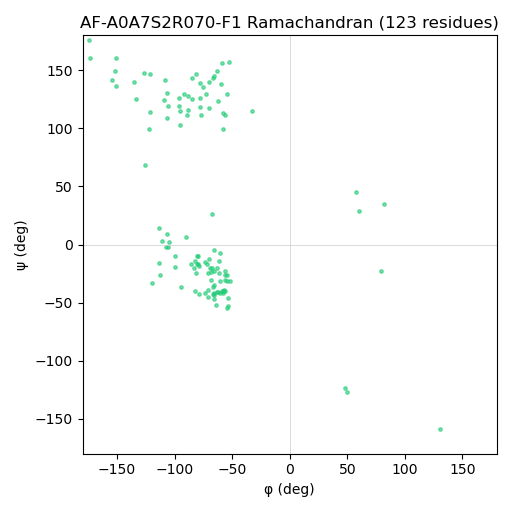3.40.50.150] (18-125)
  IPR029063 S-adenosyl-L-methionine-dependent methyltransferase superfamily [SSF53335] (22-123)
  IPR050750 Cytosine-specific C5-methyltransferase [PTHR46098] (20-124)

Foldseek 3Di:
DVVVVVVLVPPDPPPAPQQEAEEEEEQCQLNPVVVVVVSRHHHPYYAYEDQDPVSQVNNCVVPVDGHDHDDLLPDDPVVSVVRSDPDPPDDCVRYDYYYDQDCQCPDPPDPVNNCNDPSCNSPPD

Radius of gyration: 16.14 Å; Cα contacts (8 Å, |Δi|>4): 174; chains: 1; bounding box: 41×34×36 Å

pLDDT: mean 84.26, std 16.58, range [40.84, 98.5]

=== Feature gl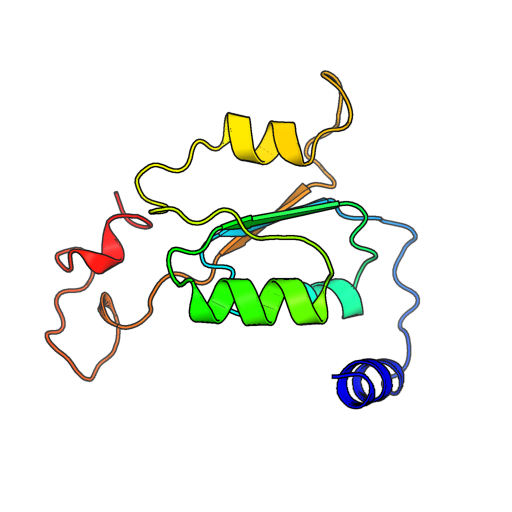ossary ===
Feature key, reading from the visual/contextual features back to the raw sequence:

Rendered structure images. Structure images are PyMOL renders from six orthogonal camera directions. Cartoon representation draws helices as coils and strands as arrows; sticks shows the backbone as bonds; surface shows the solvent-excluded envelope. Rainbow coloring maps sequence position to hue (blue→red, N→C); chain coloring assigns a distinct color per polypeptide.

Contact-map, Ramachandran, and PAE plots. Three diagnostic plots accompany the record. The Cα contact map visualizes the tertiary structure as a 2D adjacency matrix (8 Å cutoff, sequence-local contacts suppressed). The Ramachandran plot shows the distribution of backbone (φ, ψ) torsions, with points in the α and β basins reflecting secondary structure content. The PAE plot shows AlphaFold's inter-residue confidence as a color matrix.

InterPro / GO / CATH / organism. The annotation block draws on four external resources. InterPro: which protein families and domains the sequence belongs to. GO: standardized terms for what the protein does, what process it participates in, and where in the cell it acts. CATH: which structural fold it has in the CATH hierarchy. Organism: the species of origin.

Nearest PDB structures. Structural nearest neighbors (via Foldseek easy-search vs the PDB). Reported per hit: target PDB id, E-value, and alignment TM-score. A TM-score above ~0.5 is the conventional threshold for 'same fold'.

Predicted aligned error. Predicted aligned error is AlphaFold's pairwise confidence. Unlike pLDDT (per-residue), PAE is per-residue-pair and captures whether two parts of the structure are correctly placed relative to each other. Units are ångströms of expected positional error.

Solvent-accessible surface area. SASA measures how much of the protein is reachable by solvent. It is computed by rolling a water-sized probe over the atomic surface and summing the exposed area (Å²). Per-residue SASA distinguishes core (buried, low SASA) from surface (exposed, high SASA) residues; total SASA is a whole-molecule size measure.

B-factor. Crystallographic B-factors measure how much each atom's electron density is smeared out, in Å². They rise in mobile loops and surface residues and fall in the buried interior. In AlphaFold models this column is repurposed to hold pLDDT instead.

pLDDT. For AlphaFold models, the B-factor field carries pLDDT — the model's own estimate of local accuracy on a 0–100 scale. Regions with pLDDT<50 should be treated as essentially unmodeled; they often correspond to intrinsically disordered segments.

Backbone torsions (φ/ψ). φ (phi) and ψ (psi) are the two rotatable backbone dihedrals per residue: φ is the C(i-1)–N–Cα–C torsion, ψ is the N–Cα–C–N(i+1) torsion, both in degrees on (−180°, 180°]. α-helical residues cluster near (−60°, −45°); β-strand residues near (−120°, +130°). A Ramachandran plot is simply a scatter of (φ, ψ) for every residue.

Radius of gyration, Cα contacts, bounding box. Radius of gyration (Rg) is the root-mean-square distance of Cα atoms from their centroid — a single number for overall size and compactness. A globular domain of N residues has Rg ≈ 2.2·N^0.38 Å; an extended or disordered chain has a much larger Rg. The Cα contact count is the number of residue pairs whose Cα atoms are within 8 Å and are more than four positions apart in sequence — a standard proxy for tertiary packing density. The bounding box is the smallest axis-aligned box enclosing all Cα atoms.

Secondary structure (3-state, P-SEA). Three-state secondary structure (P-SEA) collapses the eight DSSP classes into helix (a), strand (b), and coil (c). P-SEA assigns these from Cα geometry alone — distances and angles — without requiring backbone oxygens, so it works on any Cα trace.

Secondary structure (8-state, DSSP). Secondary structure is the local, repeating backbone conformation. DSSP classifies it into eight states by reading the hydrogen-bond network: three helix types (H, G, I), two β types (E, B), two non-regular types (T, S), and unstructured coil (-).

Foldseek 3Di. The Foldseek 3Di string encodes local tertiary geometry as a 20-letter alphabet — one characte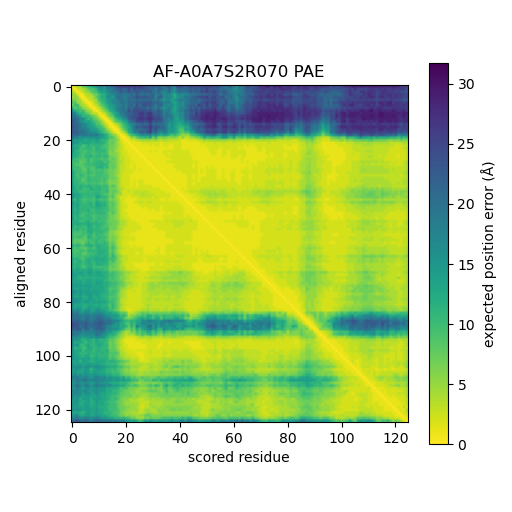r per residue — derived from the relative positions of nearby Cα atoms. Unlike the amino-acid sequence, 3Di is a direct function of the 3D structure, so two proteins with the same fold have similar 3Di strings even at low sequence identity.

mmCIF coordinates. Structure coordinates are given as an mmCIF _atom_site loop: one row per atom with element, residue name, chain id, sequence number, and x/y/z position in Å. Only the four main-chain atoms per residue are included here; side chains are omitted to keep the record compact.

Sequence. This is the polypeptide sequence — one letter per residue, N-terminus first. Length ranges from a few dozen residues for small domains to over a thousand for large multi-domain proteins.